Protein AF-A0A378AD49-F1 (afdb_monomer_lite)

Secondary structure (DSSP, 8-state):
-HHHHHHHTSPPEETTEEHHHHHHHHHHHHHHHHHS-GGGGGHHHHHHHHHHHHHSS-TTHHHHHHHHHHHTT-HHHHHHH-GGGG---

Sequence (89 aa):
MAKLLKAMKRPAALWGVPMVPLLAVTGVTIIVAIWTSVALLFLLPVQFLVMKSLTRNEPMRFNLIAVWLRAKGKPVANRLFGATTFMPR

Radius of gyration: 16.17 Å; chains: 1; bounding box: 46×21×44 Å

Structure (mmCIF, N/CA/C/O backbone):
data_AF-A0A378AD49-F1
#
_entry.id   AF-A0A378AD49-F1
#
loop_
_atom_site.group_PDB
_atom_site.id
_atom_site.type_symbol
_atom_site.label_atom_id
_atom_site.label_alt_id
_atom_site.label_comp_id
_atom_site.label_asym_id
_atom_site.label_entity_id
_atom_site.label_seq_id
_atom_site.pdbx_PDB_ins_code
_atom_site.Cartn_x
_atom_site.Cartn_y
_atom_site.Cartn_z
_atom_site.occupancy
_atom_site.B_iso_or_equiv
_atom_site.auth_seq_id
_atom_site.auth_comp_id
_atom_site.auth_asym_id
_atom_site.auth_atom_id
_atom_site.pdbx_PDB_model_num
ATOM 1 N N . MET A 1 1 ? 31.444 -3.403 -11.765 1.00 62.59 1 MET A N 1
ATOM 2 C CA . MET A 1 1 ? 30.553 -2.224 -11.928 1.00 62.59 1 MET A CA 1
ATOM 3 C C . MET A 1 1 ? 29.068 -2.549 -12.102 1.00 62.59 1 MET A C 1
ATOM 5 O O . MET A 1 1 ? 28.269 -1.960 -11.385 1.00 62.59 1 MET A O 1
ATOM 9 N N . ALA A 1 2 ? 28.661 -3.484 -12.973 1.00 70.44 2 ALA A N 1
ATOM 10 C CA . ALA A 1 2 ? 27.237 -3.733 -13.267 1.00 70.44 2 ALA A CA 1
ATOM 11 C C . ALA A 1 2 ? 26.342 -4.039 -12.038 1.00 70.44 2 ALA A C 1
ATOM 13 O O . ALA A 1 2 ? 25.223 -3.536 -11.949 1.00 70.44 2 ALA A O 1
ATOM 14 N N . LYS A 1 3 ? 26.834 -4.807 -11.050 1.00 69.19 3 LYS A N 1
ATOM 15 C CA . LYS A 1 3 ? 26.084 -5.103 -9.810 1.00 69.19 3 LYS A CA 1
ATOM 16 C C . LYS A 1 3 ? 25.845 -3.864 -8.933 1.00 69.19 3 LYS A C 1
ATOM 18 O O . LYS A 1 3 ? 24.767 -3.738 -8.360 1.00 69.19 3 LYS A O 1
ATOM 23 N N . LEU A 1 4 ? 26.810 -2.942 -8.875 1.00 71.69 4 LEU A N 1
ATOM 24 C CA . LEU A 1 4 ? 26.714 -1.702 -8.096 1.00 71.69 4 LEU A CA 1
ATOM 25 C C . LEU A 1 4 ? 25.653 -0.769 -8.697 1.00 71.69 4 LEU A C 1
ATOM 27 O O . LEU A 1 4 ? 24.746 -0.329 -8.001 1.00 71.69 4 LEU A O 1
ATOM 31 N N . LEU A 1 5 ? 25.693 -0.574 -10.019 1.00 75.25 5 LEU A N 1
ATOM 32 C CA . LEU A 1 5 ? 24.707 0.235 -10.744 1.00 75.25 5 LEU A CA 1
ATOM 33 C C . LEU A 1 5 ? 23.288 -0.346 -10.638 1.00 75.25 5 LEU A C 1
ATOM 35 O O . LEU A 1 5 ? 22.315 0.399 -10.551 1.00 75.25 5 LEU A O 1
ATOM 39 N N . LYS A 1 6 ? 23.152 -1.678 -10.605 1.00 67.81 6 LYS A N 1
ATOM 40 C CA . LYS A 1 6 ? 21.863 -2.350 -10.375 1.00 67.81 6 LYS A CA 1
ATOM 41 C C . LYS A 1 6 ? 21.342 -2.126 -8.952 1.00 67.81 6 LYS A C 1
ATOM 43 O O . LYS A 1 6 ? 20.142 -1.936 -8.775 1.00 67.81 6 LYS A O 1
ATOM 48 N N . ALA A 1 7 ? 22.224 -2.125 -7.953 1.00 67.44 7 ALA A N 1
ATOM 49 C CA . ALA A 1 7 ? 21.859 -1.832 -6.569 1.00 67.44 7 ALA A CA 1
ATOM 50 C C . ALA A 1 7 ? 21.431 -0.366 -6.384 1.00 67.44 7 ALA A C 1
ATOM 52 O O . ALA A 1 7 ? 20.439 -0.119 -5.706 1.00 67.44 7 ALA A O 1
ATOM 53 N N . MET A 1 8 ? 22.101 0.578 -7.055 1.00 71.00 8 MET A N 1
ATOM 54 C CA . MET A 1 8 ? 21.759 2.009 -7.020 1.00 71.00 8 MET A CA 1
ATOM 55 C C . MET A 1 8 ? 20.377 2.330 -7.605 1.00 71.00 8 MET A C 1
ATOM 57 O O . MET A 1 8 ? 19.779 3.334 -7.242 1.00 71.00 8 MET A O 1
ATOM 61 N N . LYS A 1 9 ? 19.845 1.482 -8.495 1.00 70.81 9 LYS A N 1
ATOM 62 C CA . LYS A 1 9 ? 18.504 1.658 -9.078 1.00 70.81 9 LYS A CA 1
ATOM 63 C C . LYS A 1 9 ? 17.382 1.059 -8.225 1.00 70.81 9 LYS A C 1
ATOM 65 O O . LYS A 1 9 ? 16.224 1.119 -8.635 1.00 70.81 9 LYS A O 1
ATOM 70 N N . ARG A 1 10 ? 17.688 0.436 -7.080 1.00 71.50 10 ARG A N 1
ATOM 71 C CA . ARG A 1 10 ? 16.653 -0.116 -6.199 1.00 71.50 10 ARG A CA 1
ATOM 72 C C . ARG A 1 10 ? 15.800 1.024 -5.629 1.00 71.50 10 ARG A C 1
ATOM 74 O O . ARG A 1 10 ? 16.358 2.027 -5.191 1.00 71.50 10 ARG A O 1
ATOM 81 N N . PRO A 1 11 ? 14.465 0.884 -5.617 1.00 75.50 11 PRO A N 1
ATOM 82 C CA . PRO A 1 11 ? 13.605 1.882 -5.000 1.00 75.50 11 PRO A CA 1
ATOM 83 C C . PRO A 1 11 ? 13.906 1.979 -3.501 1.00 75.50 11 PRO A C 1
ATOM 85 O O . PRO A 1 11 ? 14.239 0.974 -2.867 1.00 75.50 11 PRO A O 1
ATOM 88 N N . ALA A 1 12 ? 13.765 3.180 -2.936 1.00 81.44 12 ALA A N 1
ATOM 89 C CA . ALA A 1 12 ? 13.888 3.390 -1.499 1.00 81.44 12 ALA A CA 1
ATOM 90 C C . ALA A 1 12 ? 12.902 2.473 -0.760 1.00 81.44 12 ALA A C 1
ATOM 92 O O . ALA A 1 12 ? 11.697 2.501 -1.028 1.00 81.44 12 ALA A O 1
ATOM 93 N N . ALA A 1 13 ? 13.423 1.641 0.139 1.00 83.19 13 ALA A N 1
ATOM 94 C CA . ALA A 1 13 ? 12.655 0.624 0.837 1.00 83.19 13 ALA A CA 1
ATOM 95 C C . ALA A 1 13 ? 12.959 0.643 2.336 1.00 83.19 13 ALA A C 1
ATOM 97 O O . ALA A 1 13 ? 14.117 0.726 2.741 1.00 83.19 13 ALA A O 1
ATOM 98 N N . LEU A 1 14 ? 11.914 0.522 3.148 1.00 83.38 14 LEU A N 1
ATOM 99 C CA . LEU A 1 14 ? 11.981 0.374 4.594 1.00 83.38 14 LEU A CA 1
ATOM 100 C C . LEU A 1 14 ? 11.792 -1.109 4.934 1.00 83.38 14 LEU A C 1
ATOM 102 O O . LEU A 1 14 ? 10.771 -1.699 4.584 1.00 83.38 14 LEU A O 1
ATOM 106 N N . TRP A 1 15 ? 12.792 -1.743 5.554 1.00 82.75 15 TRP A N 1
ATOM 107 C CA . TRP A 1 15 ? 12.784 -3.186 5.872 1.00 82.75 15 TRP A CA 1
ATOM 108 C C . TRP A 1 15 ? 12.387 -4.106 4.699 1.00 82.75 15 TRP A C 1
ATOM 110 O O . TRP A 1 15 ? 11.748 -5.143 4.884 1.00 82.75 15 TRP A O 1
ATOM 120 N N . GLY A 1 16 ? 12.777 -3.726 3.478 1.00 78.38 16 GLY A N 1
ATOM 121 C CA . GLY A 1 16 ? 12.472 -4.476 2.257 1.00 78.38 16 GLY A CA 1
ATOM 122 C C . GLY A 1 16 ? 11.104 -4.179 1.636 1.00 78.38 16 GLY A C 1
ATOM 123 O O . GLY A 1 16 ? 10.793 -4.768 0.607 1.00 78.38 16 GLY A O 1
ATOM 124 N N . VAL A 1 17 ? 10.314 -3.261 2.201 1.00 84.25 17 VAL A N 1
ATOM 125 C CA . VAL A 1 17 ? 9.050 -2.777 1.623 1.00 84.25 17 VAL A CA 1
ATOM 126 C C . VAL A 1 17 ? 9.274 -1.415 0.963 1.00 84.25 17 VAL A C 1
ATOM 128 O O . VAL A 1 17 ? 9.884 -0.552 1.593 1.00 84.25 17 VAL A O 1
ATOM 131 N N . PRO A 1 18 ? 8.807 -1.157 -0.271 1.00 87.88 18 PRO A N 1
ATOM 132 C CA . PRO A 1 18 ? 9.079 0.112 -0.934 1.00 87.88 18 PRO A CA 1
ATOM 133 C C . PRO A 1 18 ? 8.346 1.258 -0.217 1.00 87.88 18 PRO A C 1
ATOM 135 O O . PRO A 1 18 ? 7.186 1.122 0.170 1.00 87.88 18 PRO A O 1
ATOM 138 N N . MET A 1 19 ? 9.017 2.397 -0.038 1.00 88.56 19 MET A N 1
ATOM 139 C CA . MET A 1 19 ? 8.532 3.494 0.813 1.00 88.56 19 MET A CA 1
ATOM 140 C C . MET A 1 19 ? 7.225 4.111 0.296 1.00 88.56 19 MET A C 1
ATOM 142 O O . MET A 1 19 ? 6.299 4.356 1.061 1.00 88.56 19 MET A O 1
ATOM 146 N N . VAL A 1 20 ? 7.130 4.332 -1.018 1.00 88.38 20 VAL A N 1
ATOM 147 C CA . VAL A 1 20 ? 5.956 4.949 -1.657 1.00 88.38 20 VAL A CA 1
ATOM 148 C C . VAL A 1 20 ? 4.665 4.139 -1.435 1.00 88.38 20 VAL A C 1
ATOM 150 O O . VAL A 1 20 ? 3.709 4.716 -0.919 1.00 88.38 20 VAL A O 1
ATOM 153 N N . PRO A 1 21 ? 4.588 2.831 -1.767 1.00 88.31 21 PRO A N 1
ATOM 154 C CA . PRO A 1 21 ? 3.386 2.042 -1.496 1.00 88.31 21 PRO A CA 1
ATOM 155 C C . PRO A 1 21 ? 3.101 1.901 0.002 1.00 88.31 21 PRO A C 1
ATOM 157 O O . PRO A 1 21 ? 1.935 1.941 0.385 1.00 88.31 21 PRO A O 1
ATOM 160 N N . LEU A 1 22 ? 4.130 1.814 0.854 1.00 90.50 22 LEU A N 1
ATOM 161 C CA . LEU A 1 22 ? 3.940 1.764 2.304 1.00 90.50 22 LEU A CA 1
ATOM 162 C C . LEU A 1 22 ? 3.219 3.014 2.824 1.00 90.50 22 LEU A C 1
ATOM 164 O O . LEU A 1 22 ? 2.224 2.888 3.538 1.00 90.50 22 LEU A O 1
ATOM 168 N N . LEU A 1 23 ? 3.692 4.205 2.447 1.00 92.19 23 LEU A N 1
ATOM 169 C CA . LEU A 1 23 ? 3.079 5.476 2.838 1.00 92.19 23 LEU A CA 1
ATOM 170 C C . LEU A 1 23 ? 1.684 5.644 2.240 1.00 92.19 23 LEU A C 1
ATOM 172 O O . LEU A 1 23 ? 0.778 6.074 2.946 1.00 92.19 23 LEU A O 1
ATOM 176 N N . ALA A 1 24 ? 1.491 5.278 0.971 1.00 92.31 24 ALA A N 1
ATOM 177 C CA . ALA A 1 24 ? 0.198 5.401 0.307 1.00 92.31 24 ALA A CA 1
ATOM 178 C C . ALA A 1 24 ? -0.876 4.541 0.990 1.00 92.31 24 ALA A C 1
ATOM 180 O O . ALA A 1 24 ? -1.927 5.055 1.363 1.00 92.31 24 ALA A O 1
ATOM 181 N N . VAL A 1 25 ? -0.600 3.251 1.207 1.00 92.88 25 VAL A N 1
ATOM 182 C CA . VAL A 1 25 ? -1.558 2.334 1.845 1.00 92.88 25 VAL A CA 1
ATOM 183 C C . VAL A 1 25 ? -1.791 2.733 3.302 1.00 92.88 25 VAL A C 1
ATOM 185 O O . VAL A 1 25 ? -2.934 2.831 3.731 1.00 92.88 25 VAL A O 1
ATOM 188 N N . THR A 1 26 ? -0.730 3.049 4.049 1.00 94.12 26 THR A N 1
ATOM 189 C CA . THR A 1 26 ? -0.847 3.482 5.452 1.00 94.12 26 THR A CA 1
ATOM 190 C C . THR A 1 26 ? -1.635 4.779 5.592 1.00 94.12 26 THR A C 1
ATOM 192 O O . THR A 1 26 ? -2.524 4.856 6.435 1.00 94.12 26 THR A O 1
ATOM 195 N N . GLY A 1 27 ? -1.356 5.776 4.751 1.00 95.12 27 GLY A N 1
ATOM 196 C CA . GLY A 1 27 ? -2.068 7.051 4.755 1.00 95.12 27 GLY A CA 1
ATOM 197 C C . GLY A 1 27 ? -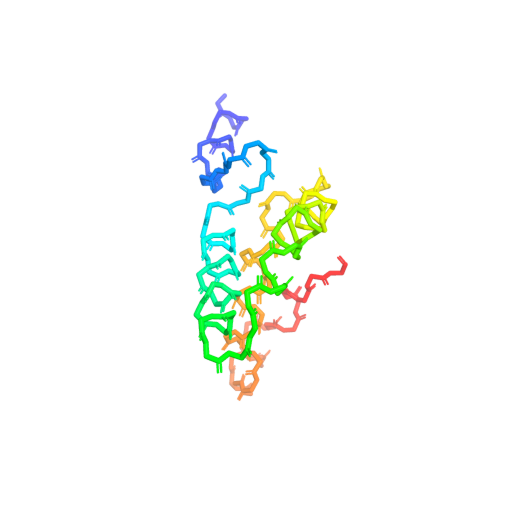3.552 6.879 4.449 1.00 95.12 27 GLY A C 1
ATOM 198 O O . GLY A 1 27 ? -4.385 7.408 5.178 1.00 95.12 27 GLY A O 1
ATOM 199 N N . VAL A 1 28 ? -3.895 6.078 3.434 1.00 95.75 28 VAL A N 1
ATOM 200 C CA . VAL A 1 28 ? -5.296 5.765 3.109 1.00 95.75 28 VAL A CA 1
ATOM 201 C C . VAL A 1 28 ? -5.982 5.058 4.277 1.00 95.75 28 VAL A C 1
ATOM 203 O O . VAL A 1 28 ? -7.062 5.481 4.677 1.00 95.75 28 VAL A O 1
ATOM 206 N N . THR A 1 29 ? -5.354 4.040 4.873 1.00 95.31 29 THR A N 1
ATOM 207 C CA . THR A 1 29 ? -5.918 3.320 6.026 1.00 95.31 29 THR A CA 1
ATOM 208 C C . THR A 1 29 ? -6.173 4.253 7.208 1.00 95.31 29 THR A C 1
ATOM 210 O O . THR A 1 29 ? -7.241 4.181 7.808 1.00 95.31 29 THR A O 1
ATOM 213 N N . ILE A 1 30 ? -5.241 5.160 7.524 1.00 95.81 30 ILE A N 1
ATOM 214 C CA . ILE A 1 30 ? -5.413 6.137 8.612 1.00 95.81 30 ILE A CA 1
ATOM 215 C C . ILE A 1 30 ? -6.568 7.091 8.311 1.00 95.81 30 ILE A C 1
ATOM 217 O O . ILE A 1 30 ? -7.411 7.306 9.177 1.00 95.81 30 ILE A O 1
ATOM 221 N N . ILE A 1 31 ? -6.640 7.635 7.092 1.00 96.69 31 ILE A N 1
ATOM 222 C CA . ILE A 1 31 ? -7.738 8.524 6.694 1.00 96.69 31 ILE A CA 1
ATOM 223 C C . ILE A 1 31 ? -9.071 7.789 6.861 1.00 96.69 31 ILE A C 1
ATOM 225 O O . ILE A 1 31 ? -9.952 8.282 7.554 1.00 96.69 31 ILE A O 1
ATOM 229 N N . VAL A 1 32 ? -9.208 6.581 6.310 1.00 96.50 32 VAL A N 1
ATOM 230 C CA . VAL A 1 32 ? -10.443 5.791 6.437 1.00 96.50 32 VAL A CA 1
ATOM 231 C C . VAL A 1 32 ? -10.766 5.495 7.905 1.00 96.50 32 VAL A C 1
ATOM 233 O O . VAL A 1 32 ? -11.924 5.620 8.300 1.00 96.50 32 VAL A O 1
ATOM 236 N N . ALA A 1 33 ? -9.769 5.164 8.729 1.00 96.12 33 ALA A N 1
ATOM 237 C CA . ALA A 1 33 ? -9.953 4.896 10.154 1.00 96.12 33 ALA A CA 1
ATOM 238 C C . ALA A 1 33 ? -10.520 6.103 10.913 1.00 96.12 33 ALA A C 1
ATOM 240 O O . ALA A 1 33 ? -11.408 5.931 11.745 1.00 96.12 33 ALA A O 1
ATOM 2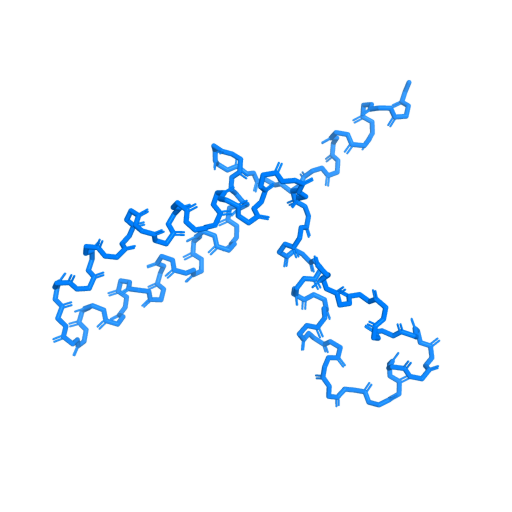41 N N . ILE A 1 34 ? -10.059 7.315 10.595 1.00 96.50 34 ILE A N 1
ATOM 242 C CA . ILE A 1 34 ? -10.558 8.556 11.206 1.00 96.50 34 ILE A CA 1
ATOM 243 C C . ILE A 1 34 ? -12.048 8.756 10.904 1.00 96.50 34 ILE A C 1
ATOM 245 O O . ILE A 1 34 ? -12.803 9.149 11.788 1.00 96.50 34 ILE A O 1
ATOM 249 N N . TRP A 1 35 ? -12.479 8.468 9.673 1.00 95.88 35 TRP A N 1
ATOM 250 C CA . TRP A 1 35 ? -13.861 8.694 9.236 1.00 95.88 35 TRP A CA 1
ATOM 251 C C . TRP A 1 35 ? -14.832 7.558 9.576 1.00 95.88 35 TRP A C 1
ATOM 253 O O . TRP A 1 35 ? -16.040 7.756 9.483 1.00 95.88 35 TRP A O 1
ATOM 263 N N . THR A 1 36 ? -14.340 6.368 9.928 1.00 95.75 36 THR A N 1
ATOM 264 C CA . THR A 1 36 ? -15.193 5.181 10.121 1.00 95.75 36 THR A CA 1
ATOM 265 C C . THR A 1 36 ? -15.000 4.542 11.489 1.00 95.75 36 THR A C 1
ATOM 267 O O . THR A 1 36 ? -15.934 4.486 12.284 1.00 95.75 36 THR A O 1
ATOM 270 N N . SER A 1 37 ? -13.801 4.042 11.778 1.00 94.50 37 SER A N 1
ATOM 271 C CA . SER A 1 37 ? -13.471 3.422 13.053 1.00 94.50 37 SER A CA 1
ATOM 272 C C . SER A 1 37 ? -11.964 3.321 13.252 1.00 94.50 37 SER A C 1
ATOM 274 O O . SER A 1 37 ? -11.236 2.798 12.404 1.00 94.50 37 SER A O 1
ATOM 276 N N . VAL A 1 38 ? -11.514 3.709 14.447 1.00 93.69 38 VAL A N 1
ATOM 277 C CA . VAL A 1 38 ? -10.122 3.563 14.900 1.00 93.69 38 VAL A CA 1
ATOM 278 C C . VAL A 1 38 ? -9.669 2.095 14.873 1.00 93.69 38 VAL A C 1
ATOM 280 O O . VAL A 1 38 ? -8.481 1.823 14.708 1.00 93.69 38 VAL A O 1
ATOM 283 N N . ALA A 1 39 ? -10.598 1.132 14.937 1.00 93.69 39 ALA A N 1
ATOM 284 C CA . ALA A 1 39 ? -10.285 -0.293 14.840 1.00 93.69 39 ALA A CA 1
ATOM 285 C C . ALA A 1 39 ? -9.572 -0.670 13.525 1.00 93.69 39 ALA A C 1
ATOM 287 O O . ALA A 1 39 ? -8.805 -1.630 13.493 1.00 93.69 39 ALA A O 1
ATOM 288 N N . LEU A 1 40 ? -9.742 0.103 12.447 1.00 92.25 40 LEU A N 1
ATOM 289 C CA . LEU A 1 40 ? -9.028 -0.135 11.188 1.00 92.25 40 LEU A CA 1
ATOM 290 C C . LEU A 1 40 ? -7.509 0.059 11.309 1.00 92.25 40 LEU A C 1
ATOM 292 O O . LEU A 1 40 ? -6.763 -0.486 10.498 1.00 92.25 40 LEU A O 1
ATOM 296 N N . LEU A 1 41 ? -7.018 0.752 12.341 1.00 92.56 41 LEU A N 1
ATOM 297 C CA . LEU A 1 41 ? -5.579 0.863 12.598 1.00 92.56 41 LEU A CA 1
ATOM 298 C C . LEU A 1 41 ? -4.937 -0.488 12.961 1.00 92.56 41 LEU A C 1
ATOM 300 O O . LEU A 1 41 ? -3.742 -0.673 12.729 1.00 92.56 41 LEU A O 1
ATOM 304 N N . PHE A 1 42 ? -5.708 -1.478 13.429 1.00 93.62 42 PHE A N 1
ATOM 3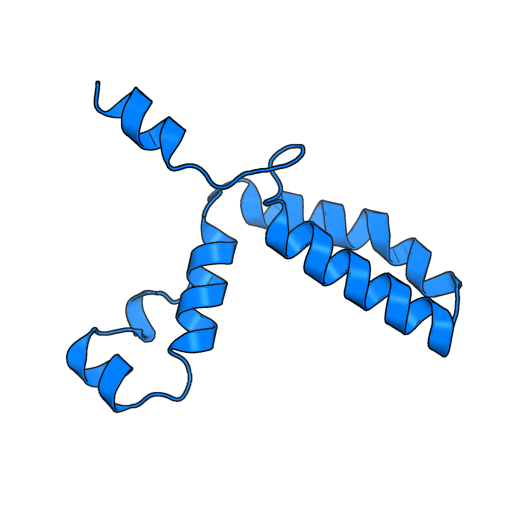05 C CA . PHE A 1 42 ? -5.198 -2.843 13.620 1.00 93.62 42 PHE A CA 1
ATOM 306 C C . PHE A 1 42 ? -4.799 -3.524 12.299 1.00 93.62 42 PHE A C 1
ATOM 308 O O . PHE A 1 42 ? -4.059 -4.508 12.315 1.00 93.62 42 PHE A O 1
ATOM 315 N N . LEU A 1 43 ? -5.210 -2.984 11.144 1.00 93.12 43 LEU A N 1
ATOM 316 C CA . LEU A 1 43 ? -4.783 -3.470 9.829 1.00 93.12 43 LEU A CA 1
ATOM 317 C C . LEU A 1 43 ? -3.364 -3.026 9.454 1.00 93.12 43 LEU A C 1
ATOM 319 O O . LEU A 1 43 ? -2.767 -3.637 8.569 1.00 93.12 43 LEU A O 1
ATOM 323 N N . LEU A 1 44 ? -2.788 -2.017 10.122 1.00 92.56 44 LEU A N 1
ATOM 324 C CA . LEU A 1 44 ? -1.438 -1.508 9.839 1.00 92.56 44 LEU A CA 1
ATOM 325 C C . LEU A 1 44 ? -0.328 -2.585 9.875 1.00 92.56 44 LEU A C 1
ATOM 327 O O . LEU A 1 44 ? 0.471 -2.645 8.933 1.00 92.56 44 LEU A O 1
ATOM 331 N N . PRO A 1 45 ? -0.246 -3.471 10.887 1.00 92.88 45 PRO A N 1
ATOM 332 C CA . PRO A 1 45 ? 0.712 -4.577 10.855 1.00 92.88 45 PRO A CA 1
ATOM 333 C C . PRO A 1 45 ? 0.392 -5.593 9.750 1.00 92.88 45 PRO A C 1
ATOM 335 O O . PRO A 1 45 ? 1.304 -6.075 9.077 1.00 92.88 45 PRO A O 1
ATOM 338 N N . VAL A 1 46 ? -0.889 -5.885 9.508 1.00 93.00 46 VAL A N 1
ATOM 339 C CA . VAL A 1 46 ? -1.318 -6.866 8.497 1.00 93.00 46 VAL A CA 1
ATOM 340 C C . VAL A 1 46 ? -0.919 -6.410 7.094 1.00 93.00 46 VAL A C 1
ATOM 342 O O . VAL A 1 46 ? -0.252 -7.150 6.371 1.00 93.00 46 VAL A O 1
ATOM 345 N N . GLN A 1 47 ? -1.241 -5.171 6.716 1.00 92.56 47 GLN A N 1
ATOM 346 C CA . GLN A 1 47 ? -0.877 -4.617 5.409 1.00 92.56 47 GLN A CA 1
ATOM 347 C C . GLN A 1 47 ? 0.647 -4.567 5.217 1.00 92.56 47 GLN A C 1
ATOM 349 O O . GLN A 1 47 ? 1.136 -4.842 4.121 1.00 92.56 47 GLN A O 1
ATOM 354 N N . PHE A 1 48 ? 1.416 -4.278 6.275 1.00 91.56 48 PHE A N 1
ATOM 355 C CA . PHE A 1 48 ? 2.877 -4.285 6.212 1.00 91.56 48 PHE A CA 1
ATOM 356 C C . PHE A 1 48 ? 3.417 -5.686 5.908 1.00 91.56 48 PHE A C 1
ATOM 358 O O . PHE A 1 48 ? 4.259 -5.842 5.022 1.00 91.56 48 PHE A O 1
ATOM 365 N N . LEU A 1 49 ? 2.905 -6.716 6.586 1.00 92.25 49 LEU A N 1
ATOM 366 C CA . LEU A 1 49 ? 3.300 -8.106 6.342 1.00 92.25 49 LEU A CA 1
ATOM 367 C C . LEU A 1 49 ? 2.924 -8.572 4.932 1.00 92.25 49 LEU A C 1
ATOM 369 O O . LEU A 1 49 ? 3.737 -9.219 4.268 1.00 92.25 49 LEU A O 1
ATOM 373 N N . VAL A 1 50 ? 1.742 -8.195 4.441 1.00 90.38 50 VAL A N 1
ATOM 374 C CA . VAL A 1 50 ? 1.310 -8.489 3.066 1.00 90.38 50 VAL A CA 1
ATOM 375 C C . VAL A 1 50 ? 2.260 -7.844 2.055 1.00 90.38 50 VAL A C 1
ATOM 377 O O . VAL A 1 50 ? 2.774 -8.531 1.170 1.00 90.38 50 VAL A O 1
ATOM 380 N N . MET A 1 51 ? 2.575 -6.554 2.209 1.00 89.50 51 MET A N 1
ATOM 381 C CA . MET A 1 51 ? 3.519 -5.858 1.325 1.00 89.50 51 MET A CA 1
ATOM 382 C C . MET A 1 51 ? 4.930 -6.457 1.398 1.00 89.50 51 MET A C 1
ATOM 384 O O . MET A 1 51 ? 5.595 -6.599 0.368 1.00 89.50 51 MET A O 1
ATOM 388 N N . LYS A 1 52 ? 5.380 -6.865 2.589 1.00 89.38 52 LYS A N 1
ATOM 389 C CA . LYS A 1 52 ? 6.668 -7.542 2.794 1.00 89.38 52 LYS A CA 1
ATOM 390 C C . LYS A 1 52 ? 6.723 -8.889 2.081 1.00 89.38 52 LYS A C 1
ATOM 392 O O . LYS A 1 52 ? 7.720 -9.185 1.427 1.00 89.38 52 LYS A O 1
ATOM 397 N N . SER A 1 53 ? 5.650 -9.675 2.155 1.00 87.75 53 SER A N 1
ATOM 398 C CA . SER A 1 53 ? 5.528 -10.943 1.429 1.00 87.75 53 SER A CA 1
ATOM 399 C C . SER A 1 53 ? 5.581 -10.722 -0.085 1.00 87.75 53 SER A C 1
ATOM 401 O O . SER A 1 53 ? 6.364 -11.364 -0.786 1.00 87.75 53 SER A O 1
ATOM 403 N N . LEU A 1 54 ? 4.833 -9.734 -0.585 1.00 83.56 54 LEU A N 1
ATOM 404 C CA . LEU A 1 54 ? 4.739 -9.444 -2.016 1.00 83.56 54 LEU A CA 1
ATOM 405 C C . LEU A 1 54 ? 6.059 -8.931 -2.617 1.00 83.56 54 LEU A C 1
ATOM 407 O O . LEU A 1 54 ? 6.357 -9.222 -3.777 1.00 83.56 54 LEU A O 1
ATOM 411 N N . THR A 1 55 ? 6.848 -8.201 -1.821 1.00 84.00 55 THR A N 1
ATOM 412 C CA . THR A 1 55 ? 8.128 -7.593 -2.231 1.00 84.00 55 THR A CA 1
ATOM 413 C C . THR A 1 55 ? 9.329 -8.529 -2.034 1.00 84.00 55 THR A C 1
ATOM 415 O O . THR A 1 55 ? 10.414 -8.251 -2.541 1.00 84.00 55 THR A O 1
ATOM 418 N N . ARG A 1 56 ? 9.164 -9.664 -1.336 1.00 80.94 56 ARG A N 1
ATOM 419 C CA . ARG A 1 56 ? 10.270 -10.572 -0.975 1.00 80.94 56 ARG A CA 1
ATOM 420 C C . ARG A 1 56 ? 11.083 -11.045 -2.182 1.00 80.94 56 ARG A C 1
ATOM 422 O O . ARG A 1 56 ? 12.309 -11.076 -2.113 1.00 80.94 56 ARG A O 1
ATOM 429 N N . ASN A 1 57 ? 10.399 -11.401 -3.267 1.00 77.44 57 ASN A N 1
ATOM 430 C CA . ASN A 1 57 ? 11.030 -11.963 -4.463 1.00 77.44 57 ASN A CA 1
ATOM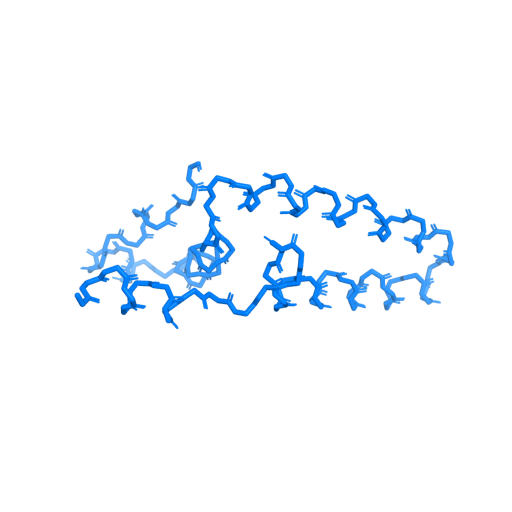 431 C C . ASN A 1 57 ? 11.408 -10.884 -5.485 1.00 77.44 57 ASN A C 1
ATOM 433 O O . ASN A 1 57 ? 12.384 -11.039 -6.215 1.00 77.44 57 ASN A O 1
ATOM 437 N N . GLU A 1 58 ? 10.660 -9.780 -5.525 1.00 79.00 58 GLU A N 1
ATOM 438 C CA . GLU A 1 58 ? 10.842 -8.739 -6.529 1.00 79.00 58 GLU A CA 1
ATOM 439 C C . GLU A 1 58 ? 10.663 -7.332 -5.924 1.00 79.00 58 GLU A C 1
ATOM 441 O O . GLU A 1 58 ? 9.539 -6.858 -5.741 1.00 79.00 58 GLU A O 1
ATOM 446 N N . PRO A 1 59 ? 11.764 -6.605 -5.649 1.00 74.00 59 PRO A N 1
ATOM 447 C CA . PRO A 1 59 ? 11.707 -5.300 -4.986 1.00 74.00 59 PRO A CA 1
ATOM 448 C C . PRO A 1 59 ? 11.061 -4.197 -5.837 1.00 74.00 59 PRO A C 1
ATOM 450 O O . PRO A 1 59 ? 10.664 -3.159 -5.314 1.00 74.00 59 PRO A O 1
ATOM 453 N N . MET A 1 60 ? 10.957 -4.408 -7.152 1.00 80.19 60 MET A N 1
ATOM 454 C CA . MET A 1 60 ? 10.351 -3.471 -8.103 1.00 80.19 60 MET A CA 1
ATOM 455 C C . MET A 1 60 ? 8.905 -3.822 -8.470 1.00 80.19 60 MET A C 1
ATOM 457 O O . MET A 1 60 ? 8.304 -3.099 -9.264 1.00 80.19 60 MET A O 1
ATOM 461 N N . ARG A 1 61 ? 8.312 -4.864 -7.874 1.00 81.44 61 ARG A N 1
ATOM 462 C CA . ARG A 1 61 ? 6.970 -5.343 -8.240 1.00 81.44 61 ARG A CA 1
ATOM 463 C C . ARG A 1 61 ? 5.909 -4.248 -8.146 1.00 81.44 61 ARG A C 1
ATOM 465 O O . ARG A 1 61 ? 5.110 -4.091 -9.056 1.00 81.44 61 ARG A O 1
ATOM 472 N N . PHE A 1 62 ? 5.964 -3.408 -7.111 1.00 82.19 62 PHE A N 1
ATOM 473 C CA . PHE A 1 62 ? 5.062 -2.256 -6.972 1.00 82.19 62 PHE A CA 1
ATOM 474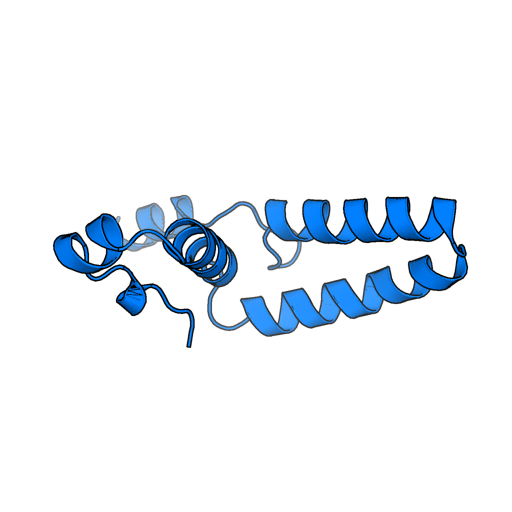 C C . PHE A 1 62 ? 5.238 -1.192 -8.062 1.00 82.19 62 PHE A C 1
ATOM 476 O O . PHE A 1 62 ? 4.262 -0.559 -8.456 1.00 82.19 62 PHE A O 1
ATOM 483 N N . ASN A 1 63 ? 6.455 -1.008 -8.580 1.00 82.00 63 ASN A N 1
ATOM 484 C CA . ASN A 1 63 ? 6.692 -0.097 -9.696 1.00 82.00 63 ASN A CA 1
ATOM 485 C C . ASN A 1 63 ? 6.084 -0.662 -10.991 1.00 82.00 63 ASN A C 1
ATOM 487 O O . ASN A 1 63 ? 5.427 0.065 -11.731 1.00 82.00 63 ASN A O 1
ATOM 491 N N . LEU A 1 64 ? 6.207 -1.976 -11.216 1.00 81.56 64 LEU A N 1
ATOM 492 C CA . LEU A 1 64 ? 5.536 -2.658 -12.327 1.00 81.56 64 LEU A CA 1
ATOM 493 C C . LEU A 1 64 ? 4.011 -2.580 -12.205 1.00 81.56 64 LEU A C 1
ATOM 495 O O . LEU A 1 64 ? 3.356 -2.228 -13.180 1.00 81.56 64 LEU A O 1
ATOM 499 N N . ILE A 1 65 ? 3.449 -2.802 -11.009 1.00 82.00 65 ILE A N 1
ATOM 500 C CA . ILE A 1 65 ? 2.014 -2.601 -10.741 1.00 82.00 65 ILE A CA 1
ATOM 501 C C . ILE A 1 65 ? 1.608 -1.164 -11.091 1.00 82.00 65 ILE A C 1
ATOM 503 O O . ILE A 1 65 ? 0.600 -0.965 -11.762 1.00 82.00 65 ILE A O 1
ATOM 507 N N . ALA A 1 66 ? 2.384 -0.159 -10.679 1.00 81.75 66 ALA A N 1
ATOM 508 C CA . ALA A 1 66 ? 2.073 1.242 -10.956 1.00 81.75 66 ALA A CA 1
ATOM 509 C C . ALA A 1 66 ? 2.103 1.567 -12.459 1.00 81.75 66 ALA A C 1
ATOM 511 O O . ALA A 1 66 ? 1.201 2.238 -12.962 1.00 81.75 66 ALA A O 1
ATOM 512 N N . VAL A 1 67 ? 3.108 1.077 -13.190 1.00 82.19 67 VAL A N 1
ATOM 513 C CA . VAL A 1 67 ? 3.193 1.232 -14.652 1.00 82.19 67 VAL A CA 1
ATOM 514 C C . VAL A 1 67 ? 2.040 0.504 -15.335 1.00 82.19 67 VAL A C 1
ATOM 516 O O . VAL A 1 67 ? 1.386 1.079 -16.204 1.00 82.19 67 VAL A O 1
ATOM 519 N N . TRP A 1 68 ? 1.737 -0.720 -14.903 1.00 81.38 68 TRP A N 1
ATOM 520 C CA . TRP A 1 68 ? 0.622 -1.501 -15.421 1.00 81.38 68 TRP A CA 1
ATOM 521 C C . TRP A 1 68 ? -0.716 -0.794 -15.194 1.00 81.38 68 TRP A C 1
ATOM 523 O O . TRP A 1 68 ? -1.484 -0.649 -16.138 1.00 81.38 68 TRP A O 1
ATOM 533 N N . LEU A 1 69 ? -0.975 -0.268 -13.994 1.00 80.19 69 LEU A N 1
ATOM 534 C CA . LEU A 1 69 ? -2.185 0.506 -13.697 1.00 80.19 69 LEU A CA 1
ATOM 535 C C . LEU A 1 69 ? -2.298 1.764 -14.567 1.00 80.19 69 LEU A C 1
ATOM 537 O O . LEU A 1 69 ? -3.392 2.088 -15.015 1.00 80.19 69 LEU A O 1
ATOM 541 N N . ARG A 1 70 ? -1.185 2.454 -14.850 1.00 80.25 70 ARG A N 1
ATOM 542 C CA . ARG A 1 70 ? -1.163 3.631 -15.741 1.00 80.25 70 ARG A CA 1
ATOM 543 C C . ARG A 1 70 ? -1.377 3.276 -17.214 1.00 80.25 70 ARG A C 1
ATOM 545 O O . ARG A 1 70 ? -1.895 4.099 -17.969 1.00 80.25 70 ARG A O 1
ATOM 552 N N . ALA A 1 71 ? -0.940 2.091 -17.631 1.00 79.12 71 ALA A N 1
ATOM 553 C CA . ALA A 1 71 ? -1.129 1.584 -18.987 1.00 79.12 71 ALA A CA 1
ATOM 554 C C . ALA A 1 71 ? -2.519 0.957 -19.192 1.00 79.12 71 ALA A C 1
ATOM 556 O O . ALA A 1 71 ? -3.051 0.968 -20.306 1.00 79.12 71 ALA A O 1
ATOM 557 N N . LYS A 1 72 ? -3.132 0.442 -18.119 1.00 70.06 72 LYS A N 1
ATOM 558 C CA . LYS A 1 72 ? -4.475 -0.137 -18.126 1.00 70.06 72 LYS A CA 1
ATOM 559 C C . LYS A 1 72 ? -5.482 0.922 -18.588 1.00 70.06 72 LYS A C 1
ATOM 561 O O . LYS A 1 72 ? -5.636 1.962 -17.961 1.00 70.06 72 LYS A O 1
ATOM 566 N N . GLY A 1 73 ? -6.147 0.659 -19.714 1.00 68.75 73 GLY A N 1
ATOM 567 C CA . GLY A 1 73 ? -7.127 1.574 -20.315 1.00 68.75 73 GLY A CA 1
ATOM 568 C C . GLY A 1 73 ? -6.590 2.497 -21.417 1.00 68.75 73 GLY A C 1
ATOM 569 O O . GLY A 1 73 ? -7.369 3.260 -21.979 1.00 68.75 73 GLY A O 1
ATOM 570 N N . LYS A 1 74 ? -5.300 2.421 -21.787 1.00 76.50 74 LYS A N 1
ATOM 571 C CA . LYS A 1 74 ? -4.741 3.158 -22.937 1.00 76.50 74 LYS A CA 1
ATOM 572 C C . LYS A 1 74 ? -4.488 2.223 -24.133 1.00 76.50 74 LYS A C 1
ATOM 574 O O . LYS A 1 74 ? -3.406 1.639 -24.225 1.00 76.50 74 LYS A O 1
ATOM 579 N N . PRO A 1 75 ? -5.433 2.093 -25.087 1.00 70.31 75 PRO A N 1
ATOM 580 C CA . PRO A 1 75 ? -5.326 1.125 -26.185 1.00 70.31 75 PRO A CA 1
ATOM 581 C C . PRO A 1 75 ? -4.127 1.395 -27.106 1.00 70.31 75 PRO A C 1
ATOM 583 O O . PRO A 1 75 ? -3.460 0.460 -27.543 1.00 70.31 75 PRO A O 1
ATOM 586 N N . VAL A 1 76 ? -3.786 2.668 -27.329 1.00 72.31 76 VAL A N 1
ATOM 587 C CA . VAL A 1 76 ? -2.624 3.072 -28.140 1.00 72.31 76 VAL A CA 1
ATOM 588 C C . VAL A 1 76 ? -1.305 2.671 -27.470 1.00 72.31 76 VAL A C 1
ATOM 590 O O . VAL A 1 76 ? -0.415 2.143 -28.130 1.00 72.31 76 VAL A O 1
ATOM 593 N N . ALA A 1 77 ? -1.192 2.846 -26.150 1.00 68.50 77 ALA A N 1
ATOM 594 C CA . ALA A 1 77 ? 0.005 2.459 -25.406 1.00 68.50 77 ALA A CA 1
ATOM 595 C C . ALA A 1 77 ? 0.178 0.932 -25.357 1.00 68.50 77 ALA A C 1
ATOM 597 O O . ALA A 1 77 ? 1.289 0.428 -25.511 1.00 68.50 77 ALA A O 1
ATOM 598 N N . ASN A 1 78 ? -0.925 0.190 -25.215 1.00 70.69 78 ASN A N 1
ATOM 599 C CA . ASN A 1 78 ? -0.907 -1.270 -25.282 1.00 70.69 78 ASN A CA 1
ATOM 600 C C . ASN A 1 78 ? -0.477 -1.779 -26.664 1.00 70.69 78 ASN A C 1
ATOM 602 O O . ASN A 1 78 ? 0.282 -2.741 -26.731 1.00 70.69 78 ASN A O 1
ATOM 606 N N . ARG A 1 79 ? -0.912 -1.120 -27.748 1.00 70.12 79 ARG A N 1
ATOM 607 C CA . ARG A 1 79 ? -0.571 -1.506 -29.126 1.00 70.12 79 ARG A CA 1
ATOM 608 C C . ARG A 1 79 ? 0.871 -1.166 -29.509 1.00 70.12 79 ARG A C 1
ATOM 610 O O . ARG A 1 79 ? 1.505 -1.966 -30.182 1.00 70.12 79 ARG A O 1
ATOM 617 N N . L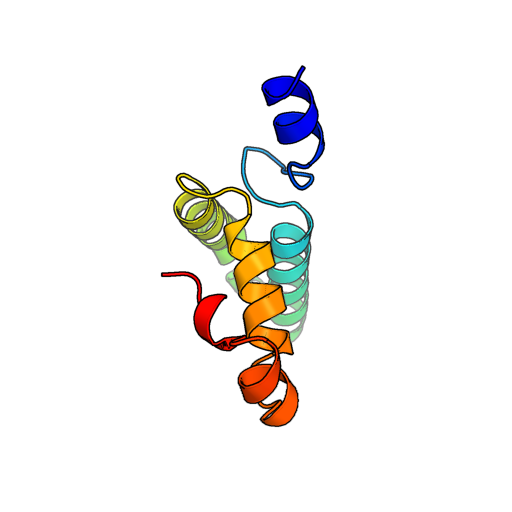EU A 1 80 ? 1.380 -0.003 -29.098 1.00 74.62 80 LEU A N 1
ATOM 618 C CA . LEU A 1 80 ? 2.723 0.461 -29.476 1.00 74.62 80 LEU A CA 1
ATOM 619 C C . LEU A 1 80 ? 3.835 -0.114 -28.594 1.00 74.62 80 LEU A C 1
ATOM 621 O O . LEU A 1 80 ? 4.907 -0.431 -29.096 1.00 74.62 80 LEU A O 1
ATOM 625 N N . PHE A 1 81 ? 3.591 -0.249 -27.289 1.00 71.50 81 PHE A N 1
ATOM 626 C CA . PHE A 1 81 ? 4.626 -0.624 -26.317 1.00 71.50 81 PHE A CA 1
ATOM 627 C C . PHE A 1 81 ? 4.416 -2.012 -25.710 1.00 71.50 81 PHE A C 1
ATOM 629 O O . PHE A 1 81 ? 5.150 -2.394 -24.801 1.00 71.50 81 PHE A O 1
ATOM 636 N N . GLY A 1 82 ? 3.394 -2.756 -26.156 1.00 67.88 82 GLY A N 1
ATOM 637 C CA . GLY A 1 82 ? 3.064 -4.065 -25.593 1.00 67.88 82 GLY A CA 1
ATOM 638 C C . GLY A 1 82 ? 2.842 -3.993 -24.084 1.00 67.88 82 GLY A C 1
ATOM 639 O O . GLY A 1 82 ? 3.309 -4.861 -23.351 1.00 67.88 82 GLY A O 1
ATOM 640 N N . ALA A 1 83 ? 2.192 -2.931 -23.596 1.00 62.69 83 ALA A N 1
ATOM 641 C CA . ALA A 1 83 ? 2.178 -2.592 -22.173 1.00 62.69 83 ALA A CA 1
ATOM 642 C C . ALA A 1 83 ? 1.418 -3.598 -21.275 1.00 62.69 83 ALA A C 1
ATOM 644 O O . ALA A 1 83 ? 1.541 -3.562 -20.050 1.00 62.69 83 ALA A O 1
ATOM 645 N N . THR A 1 84 ? 0.730 -4.576 -21.871 1.00 63.41 84 THR A N 1
ATOM 646 C CA . THR A 1 84 ? 0.252 -5.799 -21.205 1.00 63.41 84 THR A CA 1
ATOM 647 C C . THR A 1 84 ? 1.389 -6.683 -20.675 1.00 63.41 84 THR A C 1
ATOM 649 O O . THR A 1 84 ? 1.174 -7.449 -19.739 1.00 63.41 84 THR A O 1
ATOM 652 N N . THR A 1 85 ? 2.608 -6.550 -21.206 1.00 62.91 85 THR A N 1
ATOM 653 C CA . THR A 1 85 ? 3.811 -7.277 -20.756 1.00 62.91 85 THR A CA 1
ATOM 654 C C . THR A 1 85 ? 4.264 -6.844 -19.360 1.00 62.91 85 THR A C 1
ATOM 656 O O . THR A 1 85 ? 4.872 -7.635 -18.647 1.00 62.91 85 THR A O 1
ATOM 659 N N . PHE A 1 86 ? 3.928 -5.622 -18.925 1.00 64.50 86 PHE A N 1
ATOM 660 C CA . PHE A 1 86 ? 4.260 -5.122 -17.584 1.00 64.50 86 PHE A CA 1
ATOM 661 C C . PHE A 1 86 ? 3.348 -5.671 -16.482 1.00 64.50 86 PHE A C 1
ATOM 663 O O . PHE A 1 86 ? 3.485 -5.263 -15.331 1.00 64.50 86 PHE A O 1
ATOM 670 N N . MET A 1 87 ? 2.410 -6.566 -16.816 1.00 66.19 87 MET A N 1
ATOM 671 C CA . MET A 1 87 ? 1.569 -7.222 -15.824 1.00 66.19 87 MET A CA 1
ATOM 672 C C . MET A 1 87 ? 2.458 -8.007 -14.843 1.00 66.19 87 MET A C 1
ATOM 674 O O . MET A 1 87 ? 3.144 -8.944 -15.260 1.00 66.19 87 MET A O 1
ATOM 678 N N . PRO A 1 88 ? 2.458 -7.643 -13.553 1.00 64.62 88 PRO A N 1
ATOM 679 C CA . PRO A 1 88 ? 3.221 -8.368 -12.553 1.00 64.62 88 PRO A CA 1
ATOM 680 C C . PRO A 1 88 ? 2.554 -9.732 -12.354 1.00 64.62 88 PRO A C 1
ATOM 682 O O . PRO A 1 88 ? 1.414 -9.795 -11.894 1.00 64.62 88 PRO A O 1
ATOM 685 N N . ARG A 1 89 ? 3.243 -10.802 -12.768 1.00 62.28 89 ARG A N 1
ATOM 686 C CA . ARG A 1 89 ? 2.838 -12.195 -12.523 1.00 62.28 89 ARG A CA 1
ATOM 687 C C . ARG A 1 89 ? 3.234 -12.636 -11.118 1.00 62.28 89 ARG A C 1
ATOM 689 O O . ARG A 1 89 ? 4.134 -12.003 -10.517 1.00 62.28 89 ARG A O 1
#

Foldseek 3Di:
DVVVVVVVPQAPADVQFHPVVLCVVLVVQVVVCVVPNVVSVVCNVVVVVVRNVVRVVPRCLVVLVVQLVVCVPPVVCCVPVVNVVSPRD

Organism: Klebsiella pneumoniae (NCBI:txid573)

InterPro domains:
  IPR007792 Type IV secretion system VirB3/TrbD-like [PF05101] (3-79)

pLDDT: mean 81.88, std 10.56, range [62.28, 96.69]